Protein AF-A1BQL0-F1 (afdb_monomer_lite)

InterPro domains:
  IPR000819 Peptidase M17, leucyl aminopeptidase, C-terminal [PF00883] (5-73)
  IPR011356 Peptidase M17, leucine aminopeptidase/peptidase B [PTHR11963] (5-73)

pLDDT: mean 83.29, std 8.8, range [46.53, 93.38]

Structure (mmCIF, N/CA/C/O backbone):
data_AF-A1BQL0-F1
#
_entry.id   AF-A1BQL0-F1
#
loop_
_atom_site.group_PDB
_atom_site.id
_atom_site.type_symbol
_atom_site.label_atom_id
_atom_site.label_alt_id
_atom_site.label_comp_id
_atom_site.label_asym_id
_atom_site.label_entity_id
_atom_site.label_seq_id
_atom_site.pdbx_PDB_ins_code
_atom_site.Cartn_x
_atom_site.Cartn_y
_atom_site.Cartn_z
_atom_site.occupancy
_atom_site.B_iso_or_equiv
_atom_site.auth_seq_id
_atom_site.auth_comp_id
_atom_site.auth_asym_id
_atom_site.auth_atom_id
_atom_site.pdbx_PDB_model_num
ATOM 1 N N . ASN A 1 1 ? -3.416 -27.341 -8.380 1.00 46.53 1 ASN A N 1
ATOM 2 C CA . ASN A 1 1 ? -3.461 -25.917 -8.773 1.00 46.53 1 ASN A CA 1
ATOM 3 C C . ASN A 1 1 ? -4.487 -25.176 -7.941 1.00 46.53 1 ASN A C 1
ATOM 5 O O . ASN A 1 1 ? -5.674 -25.347 -8.180 1.00 46.53 1 ASN A O 1
ATOM 9 N N . ARG A 1 2 ? -4.058 -24.408 -6.931 1.00 55.31 2 ARG A N 1
ATOM 10 C CA . ARG A 1 2 ? -4.951 -23.458 -6.251 1.00 55.31 2 ARG A CA 1
ATOM 11 C C . ARG A 1 2 ? -5.030 -22.209 -7.121 1.00 55.31 2 ARG A C 1
ATOM 13 O O . ARG A 1 2 ? -4.039 -21.500 -7.239 1.00 55.31 2 ARG A O 1
ATOM 20 N N . VAL A 1 3 ? -6.178 -21.974 -7.745 1.00 69.31 3 VAL A N 1
ATOM 21 C CA . VAL A 1 3 ? -6.464 -20.685 -8.378 1.00 69.31 3 VAL A CA 1
ATOM 22 C C . VAL A 1 3 ? -6.897 -19.757 -7.252 1.00 69.31 3 VAL A C 1
ATOM 24 O O . VAL A 1 3 ? -7.973 -19.931 -6.683 1.00 69.31 3 VAL A O 1
ATOM 27 N N . LEU A 1 4 ? -6.010 -18.848 -6.855 1.00 77.81 4 LEU A N 1
ATOM 28 C CA . LEU A 1 4 ? -6.358 -17.793 -5.910 1.00 77.81 4 LEU A CA 1
ATOM 29 C C . LEU A 1 4 ? -7.196 -16.752 -6.648 1.00 77.81 4 LEU A C 1
ATOM 31 O O . LEU A 1 4 ? -6.887 -16.392 -7.781 1.00 77.81 4 LEU A O 1
ATOM 35 N N . THR A 1 5 ? -8.257 -16.280 -6.006 1.00 85.44 5 THR A N 1
ATOM 36 C CA . THR A 1 5 ? -9.134 -15.246 -6.567 1.00 85.44 5 THR A CA 1
ATOM 37 C C . THR A 1 5 ? -8.623 -13.839 -6.268 1.00 85.44 5 THR A C 1
ATOM 39 O O . THR A 1 5 ? -8.873 -12.927 -7.049 1.00 85.44 5 THR A O 1
ATOM 42 N N . LYS A 1 6 ? -7.902 -13.663 -5.153 1.00 87.00 6 LYS A N 1
ATOM 43 C CA . LYS A 1 6 ? -7.302 -12.407 -4.680 1.00 87.00 6 LYS A CA 1
ATOM 44 C C . LYS A 1 6 ? -5.996 -12.715 -3.947 1.00 87.00 6 LYS A C 1
ATOM 46 O O . LYS A 1 6 ? -5.878 -13.769 -3.320 1.00 87.00 6 LYS A O 1
ATOM 51 N N . VAL A 1 7 ? -5.033 -11.800 -4.021 1.00 88.62 7 VAL A N 1
ATOM 52 C CA . VAL A 1 7 ? -3.738 -11.887 -3.329 1.00 88.62 7 VAL A CA 1
ATOM 53 C C . VAL A 1 7 ? -3.511 -10.577 -2.581 1.00 88.62 7 VAL A C 1
ATOM 55 O O . VAL A 1 7 ? -3.746 -9.509 -3.142 1.00 88.62 7 VAL A O 1
ATOM 58 N N . ILE A 1 8 ? -3.086 -10.670 -1.321 1.00 87.56 8 ILE A N 1
ATOM 59 C CA . ILE A 1 8 ? -2.746 -9.527 -0.469 1.00 87.56 8 ILE A CA 1
ATOM 60 C C . ILE A 1 8 ? -1.346 -9.786 0.088 1.00 87.56 8 ILE A C 1
ATOM 62 O O . ILE A 1 8 ? -1.098 -10.862 0.631 1.00 87.56 8 ILE A O 1
ATOM 66 N N . ASP A 1 9 ? -0.458 -8.809 -0.067 1.00 88.25 9 ASP A N 1
ATOM 67 C CA . ASP A 1 9 ? 0.904 -8.816 0.468 1.00 88.25 9 ASP A CA 1
ATOM 68 C C . ASP A 1 9 ? 1.049 -7.712 1.526 1.00 88.25 9 ASP A C 1
ATOM 70 O O . ASP A 1 9 ? 0.523 -6.611 1.349 1.00 88.25 9 ASP A O 1
ATOM 74 N N . LEU A 1 10 ? 1.720 -8.019 2.640 1.00 86.06 10 LEU A N 1
ATOM 75 C CA . LEU A 1 10 ? 2.000 -7.071 3.721 1.00 86.06 10 LEU A CA 1
ATOM 76 C C . LEU A 1 10 ? 3.511 -7.018 3.942 1.00 86.06 10 LEU A C 1
ATOM 78 O O . LEU A 1 10 ? 4.108 -7.988 4.407 1.00 86.06 10 LEU A O 1
ATOM 82 N N . ALA A 1 11 ? 4.114 -5.865 3.664 1.00 83.62 11 ALA A N 1
ATOM 83 C CA . ALA A 1 11 ? 5.554 -5.677 3.770 1.00 83.62 11 ALA A CA 1
ATOM 84 C C . ALA A 1 11 ? 5.911 -4.301 4.346 1.00 83.62 11 ALA A C 1
ATOM 86 O O . ALA A 1 11 ? 5.317 -3.279 4.000 1.00 83.62 11 ALA A O 1
ATOM 87 N N . THR A 1 12 ? 6.959 -4.247 5.170 1.00 83.81 12 THR A N 1
ATOM 88 C CA . THR A 1 12 ? 7.611 -2.998 5.599 1.00 83.81 12 THR A CA 1
ATOM 89 C C . THR A 1 12 ? 8.593 -2.528 4.523 1.00 83.81 12 THR A C 1
ATOM 91 O O . THR A 1 12 ? 9.803 -2.483 4.743 1.00 83.81 12 THR A O 1
ATOM 94 N N . LEU A 1 13 ? 8.074 -2.282 3.318 1.00 76.88 13 LEU A N 1
ATOM 95 C CA . LEU A 1 13 ? 8.877 -2.245 2.094 1.00 76.88 13 LEU A CA 1
ATOM 96 C C . LEU A 1 13 ? 9.715 -0.969 1.936 1.00 76.88 13 LEU A C 1
ATOM 98 O O . LEU A 1 13 ? 10.843 -1.034 1.458 1.00 76.88 13 LEU A O 1
ATOM 102 N N . THR A 1 14 ? 9.182 0.197 2.316 1.00 78.38 14 THR A N 1
ATOM 103 C CA . THR A 1 14 ? 9.863 1.480 2.088 1.00 78.38 14 THR A CA 1
ATOM 104 C C . THR A 1 14 ? 9.744 2.426 3.277 1.00 78.38 14 THR A C 1
ATOM 106 O O . THR A 1 14 ? 8.684 2.563 3.889 1.00 78.38 14 THR A O 1
ATOM 109 N N . GLY A 1 15 ? 10.820 3.171 3.551 1.00 72.56 15 GLY A N 1
ATOM 110 C CA . GLY A 1 15 ? 10.761 4.328 4.451 1.00 72.56 15 GLY A CA 1
ATOM 111 C C . GLY A 1 15 ? 9.923 5.481 3.879 1.00 72.56 15 GLY A C 1
ATOM 112 O O . GLY A 1 15 ? 9.393 6.289 4.636 1.00 72.56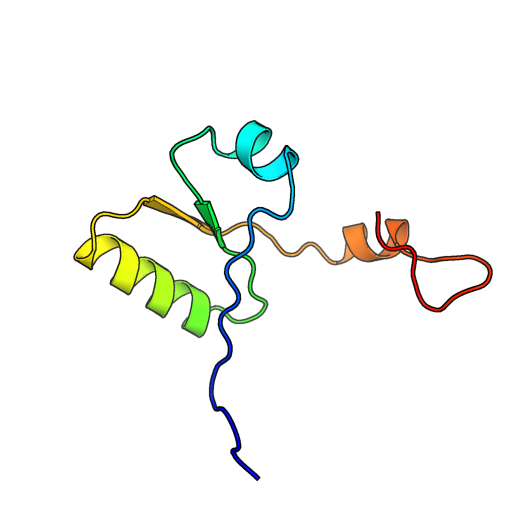 15 GLY A O 1
ATOM 113 N N . ALA A 1 16 ? 9.736 5.527 2.554 1.00 78.81 16 ALA A N 1
ATOM 114 C CA . ALA A 1 16 ? 8.921 6.534 1.876 1.00 78.81 16 ALA A CA 1
ATOM 115 C C . ALA A 1 16 ? 7.446 6.498 2.314 1.00 78.81 16 ALA A C 1
ATOM 117 O O . ALA A 1 16 ? 6.832 7.552 2.462 1.00 78.81 16 ALA A O 1
ATOM 118 N N . CYS A 1 17 ? 6.894 5.313 2.606 1.00 75.75 17 CYS A N 1
ATOM 119 C CA . CYS A 1 17 ? 5.538 5.200 3.150 1.00 75.75 17 CYS A CA 1
ATOM 120 C C . CYS A 1 17 ? 5.392 5.905 4.508 1.00 75.75 17 CYS A C 1
ATOM 122 O O . CYS A 1 17 ? 4.386 6.569 4.738 1.00 75.75 17 CYS A O 1
ATOM 124 N N . ILE A 1 18 ? 6.411 5.839 5.373 1.00 79.19 18 ILE A N 1
ATOM 125 C CA . ILE A 1 18 ? 6.406 6.541 6.667 1.00 79.19 18 ILE A CA 1
ATOM 126 C C . ILE A 1 18 ? 6.495 8.057 6.459 1.00 79.19 18 ILE A C 1
ATOM 128 O O . ILE A 1 18 ? 5.836 8.811 7.169 1.00 79.19 18 ILE A O 1
ATOM 132 N N . VAL A 1 19 ? 7.278 8.519 5.480 1.00 82.94 19 VAL A N 1
ATOM 133 C CA . VAL A 1 19 ? 7.365 9.952 5.147 1.00 82.94 19 VAL A CA 1
ATOM 134 C C . VAL A 1 19 ? 6.021 10.483 4.638 1.00 82.94 19 VAL A C 1
ATOM 136 O O . VAL A 1 19 ? 5.625 11.584 5.010 1.00 82.94 19 VAL A O 1
ATOM 139 N N . ALA A 1 20 ? 5.310 9.707 3.816 1.00 80.44 20 ALA A N 1
ATOM 140 C CA . ALA A 1 20 ? 4.045 10.121 3.215 1.00 80.44 20 ALA A CA 1
ATOM 141 C C . ALA A 1 20 ? 2.848 10.049 4.181 1.00 80.44 20 ALA A C 1
ATOM 143 O O . ALA A 1 20 ? 2.011 10.948 4.185 1.00 80.44 20 ALA A O 1
ATOM 144 N N . LEU A 1 21 ? 2.748 8.981 4.978 1.00 85.69 21 LEU A N 1
ATOM 145 C CA . LEU A 1 21 ? 1.553 8.661 5.773 1.00 85.69 21 LEU A CA 1
ATOM 146 C C . LEU A 1 21 ? 1.787 8.725 7.292 1.00 85.69 21 LEU A C 1
ATOM 148 O O . LEU A 1 21 ? 0.851 8.585 8.084 1.00 85.69 21 LEU A O 1
ATOM 152 N N . GLY A 1 22 ? 3.024 8.969 7.720 1.00 85.75 22 GLY A N 1
ATOM 153 C CA . GLY A 1 22 ? 3.416 8.907 9.122 1.00 85.75 22 GLY A CA 1
ATOM 154 C C . GLY A 1 22 ? 3.533 7.467 9.645 1.00 85.75 22 GLY A C 1
ATOM 155 O O . GLY A 1 22 ? 3.388 6.498 8.904 1.00 85.75 22 GLY A O 1
ATOM 156 N N . PRO A 1 23 ? 3.800 7.295 10.949 1.00 84.81 23 PRO A N 1
ATOM 157 C CA . PRO A 1 23 ? 4.073 5.984 11.543 1.00 84.81 23 PRO A CA 1
ATOM 158 C C . PRO A 1 23 ? 2.817 5.144 11.827 1.00 84.81 23 PRO A C 1
ATOM 160 O O . PRO A 1 23 ? 2.934 4.014 12.289 1.00 84.81 23 PRO A O 1
ATOM 163 N N . SER A 1 24 ? 1.619 5.699 11.632 1.00 85.12 24 SER A N 1
ATOM 164 C CA . SER A 1 24 ? 0.366 5.106 12.125 1.00 85.12 24 SER A CA 1
ATOM 165 C C . SER A 1 24 ? -0.649 4.784 11.034 1.00 85.12 24 SER A C 1
ATOM 167 O O . SER A 1 24 ? -1.737 4.325 11.371 1.00 85.12 24 SER A O 1
ATOM 169 N N . ILE A 1 25 ? -0.338 5.056 9.765 1.00 86.94 25 ILE A N 1
ATOM 170 C CA . ILE A 1 25 ? -1.220 4.787 8.627 1.00 86.94 25 ILE A CA 1
ATOM 171 C C . ILE A 1 25 ? -0.425 3.983 7.599 1.00 86.94 25 ILE A C 1
ATOM 173 O O . ILE A 1 25 ? 0.630 4.422 7.144 1.00 86.94 25 ILE A O 1
ATOM 177 N N . ALA A 1 26 ? -0.926 2.806 7.234 1.00 88.56 26 ALA A N 1
ATOM 178 C CA . ALA A 1 26 ? -0.312 1.970 6.210 1.00 88.56 26 ALA A CA 1
ATOM 179 C C . ALA A 1 26 ? -0.826 2.336 4.806 1.00 88.56 26 ALA A C 1
ATOM 181 O O . ALA A 1 26 ? -1.991 2.690 4.624 1.00 88.56 26 ALA A O 1
ATOM 182 N N . GLY A 1 27 ? 0.044 2.248 3.800 1.00 90.56 27 GLY A N 1
ATOM 183 C CA . GLY A 1 27 ? -0.320 2.485 2.402 1.00 90.56 27 GLY A CA 1
ATOM 184 C C . GLY A 1 27 ? -0.881 1.228 1.740 1.00 90.56 27 GLY A C 1
ATOM 185 O O . GLY A 1 27 ? -0.280 0.162 1.842 1.00 90.56 27 GLY A O 1
ATOM 186 N N . ILE A 1 28 ? -2.002 1.352 1.029 1.00 90.88 28 ILE A N 1
ATOM 187 C CA . ILE A 1 28 ? -2.555 0.298 0.167 1.00 90.88 28 ILE A CA 1
ATOM 188 C C . ILE A 1 28 ? -2.273 0.661 -1.286 1.00 90.88 28 ILE A C 1
ATOM 190 O O . ILE A 1 28 ? -2.687 1.723 -1.752 1.00 90.88 28 ILE A O 1
ATOM 194 N N . PHE A 1 29 ? -1.647 -0.256 -2.018 1.00 91.06 29 PHE A N 1
ATOM 195 C CA . PHE A 1 29 ? -1.411 -0.145 -3.454 1.00 91.06 29 PHE A CA 1
ATOM 196 C C . PHE A 1 29 ? -2.112 -1.307 -4.147 1.00 91.06 29 PHE A C 1
ATOM 198 O O . PHE A 1 29 ? -1.904 -2.467 -3.795 1.00 91.06 29 PHE A O 1
ATOM 205 N N . THR A 1 30 ? -2.985 -1.010 -5.105 1.00 91.50 30 THR A N 1
ATOM 206 C CA . THR A 1 30 ? -3.654 -2.047 -5.891 1.00 91.50 30 THR A CA 1
ATOM 207 C C . THR A 1 30 ? -4.176 -1.487 -7.214 1.00 91.50 30 THR A C 1
ATOM 209 O O . THR A 1 30 ? -4.716 -0.372 -7.227 1.00 91.50 30 THR A O 1
ATOM 212 N N . PRO A 1 31 ? -4.079 -2.260 -8.315 1.00 89.44 31 PRO A N 1
ATOM 213 C CA . PRO A 1 31 ? -4.720 -1.914 -9.579 1.00 89.44 31 PRO A CA 1
ATOM 214 C C . PRO A 1 31 ? -6.241 -2.164 -9.562 1.00 89.44 31 PRO A C 1
ATOM 216 O O . PRO A 1 31 ? -6.928 -1.783 -10.504 1.00 89.44 31 PRO A O 1
ATOM 219 N N . SER A 1 32 ? -6.789 -2.816 -8.525 1.00 90.94 32 SER A N 1
ATOM 220 C CA . SER A 1 32 ? -8.217 -3.147 -8.423 1.00 90.94 32 SER A CA 1
ATOM 221 C C . SER A 1 32 ? -8.940 -2.249 -7.419 1.00 90.94 32 SER A C 1
ATOM 223 O O . SER A 1 32 ? -8.688 -2.305 -6.214 1.00 90.94 32 SER A O 1
ATOM 225 N N . ASP A 1 33 ? -9.905 -1.470 -7.907 1.00 90.94 33 ASP A N 1
ATOM 226 C CA . ASP A 1 33 ? -10.765 -0.631 -7.064 1.00 90.94 33 ASP A CA 1
ATOM 227 C C . ASP A 1 33 ? -11.625 -1.446 -6.093 1.00 90.94 33 ASP A C 1
ATOM 229 O O . ASP A 1 33 ? -11.855 -1.020 -4.961 1.00 90.94 33 ASP A O 1
ATOM 233 N N . ASP A 1 34 ? -12.093 -2.619 -6.516 1.00 93.00 34 ASP A N 1
ATOM 234 C CA . ASP A 1 34 ? -12.943 -3.472 -5.685 1.00 93.00 34 ASP A CA 1
ATOM 235 C C . ASP A 1 34 ? -12.152 -4.069 -4.521 1.00 93.00 34 ASP A C 1
ATOM 237 O O . ASP A 1 34 ? -12.613 -4.036 -3.380 1.00 93.00 34 ASP A O 1
ATOM 241 N N . LEU A 1 35 ? -10.916 -4.520 -4.776 1.00 91.19 35 LEU A N 1
ATOM 242 C CA . LEU A 1 35 ? -10.034 -4.990 -3.710 1.00 91.19 35 LEU A CA 1
ATOM 243 C C . LEU A 1 35 ? -9.680 -3.856 -2.738 1.00 91.19 35 LEU A C 1
ATOM 245 O O . LEU A 1 35 ? -9.676 -4.074 -1.530 1.00 91.19 35 LEU A O 1
ATOM 249 N N . ALA A 1 36 ? -9.445 -2.637 -3.239 1.00 91.81 36 ALA A N 1
ATOM 250 C CA . ALA A 1 36 ? -9.201 -1.481 -2.379 1.00 91.81 36 ALA A CA 1
ATOM 251 C C . ALA A 1 36 ? -10.388 -1.201 -1.443 1.00 91.81 36 ALA A C 1
ATOM 253 O O . ALA A 1 36 ? -10.188 -0.980 -0.250 1.00 91.81 36 ALA A O 1
ATOM 254 N N . LYS A 1 37 ? -11.621 -1.237 -1.966 1.00 92.75 37 LYS A N 1
ATOM 255 C CA . LYS A 1 37 ? -12.839 -1.026 -1.166 1.00 92.75 37 LYS A CA 1
ATOM 256 C C . LYS A 1 37 ? -13.008 -2.092 -0.091 1.00 92.75 37 LYS A C 1
ATOM 258 O O . LYS A 1 37 ? -13.356 -1.754 1.033 1.00 92.75 37 LYS A O 1
ATOM 263 N N . GLU A 1 38 ? -12.759 -3.356 -0.420 1.00 93.25 38 GLU A N 1
ATOM 264 C CA . GLU A 1 38 ? -12.865 -4.451 0.549 1.00 93.25 38 GLU A CA 1
ATOM 265 C C . GLU A 1 38 ? -11.855 -4.312 1.690 1.00 93.25 38 GLU A C 1
ATOM 267 O O . GLU A 1 38 ? -12.222 -4.490 2.851 1.00 93.25 38 GLU A O 1
ATOM 272 N N . VAL A 1 39 ? -10.607 -3.944 1.381 1.00 90.81 39 VAL A N 1
ATOM 273 C CA . VAL A 1 39 ? -9.576 -3.734 2.408 1.00 90.81 39 VAL A CA 1
ATOM 274 C C . VAL A 1 39 ? -9.904 -2.515 3.275 1.00 90.81 39 VAL A C 1
ATOM 276 O O . VAL A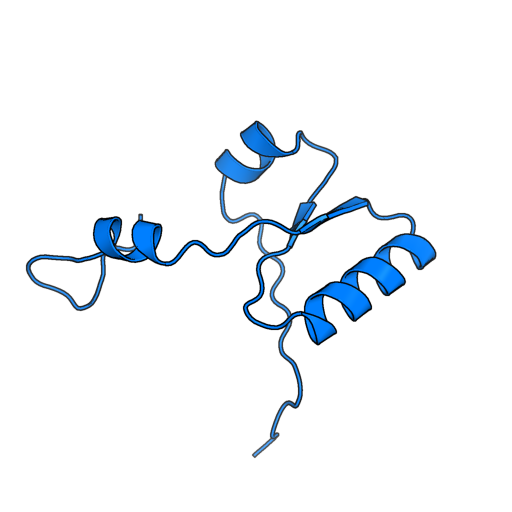 1 39 ? -9.790 -2.601 4.494 1.00 90.81 39 VAL A O 1
ATOM 279 N N . LEU A 1 40 ? -10.375 -1.411 2.685 1.00 91.19 40 LEU A N 1
ATOM 280 C CA . LEU A 1 40 ? -10.797 -0.230 3.450 1.00 91.19 40 LEU A CA 1
ATOM 281 C C . LEU A 1 40 ? -12.032 -0.512 4.324 1.00 91.19 40 LEU A C 1
ATOM 283 O O . LEU A 1 40 ? -12.115 -0.064 5.460 1.00 91.19 40 LEU A O 1
ATOM 287 N N . ALA A 1 41 ? -12.988 -1.304 3.841 1.00 92.81 41 ALA A N 1
ATOM 288 C CA . ALA A 1 41 ? -14.115 -1.728 4.669 1.00 92.81 41 ALA A CA 1
ATOM 289 C C . ALA A 1 41 ? -13.651 -2.611 5.841 1.00 92.81 41 ALA A C 1
ATOM 291 O O . ALA A 1 41 ? -14.135 -2.457 6.961 1.00 92.81 41 ALA A O 1
ATOM 292 N N . ALA A 1 42 ? -12.690 -3.510 5.604 1.00 90.56 42 ALA A N 1
ATOM 293 C CA . ALA A 1 42 ? -12.097 -4.323 6.660 1.00 90.56 42 ALA A CA 1
ATOM 294 C C . ALA A 1 42 ? -11.337 -3.469 7.688 1.00 90.56 42 ALA A C 1
ATOM 296 O O . ALA A 1 42 ? -11.411 -3.762 8.882 1.00 90.56 42 ALA A O 1
ATOM 297 N N . SER A 1 43 ? -10.673 -2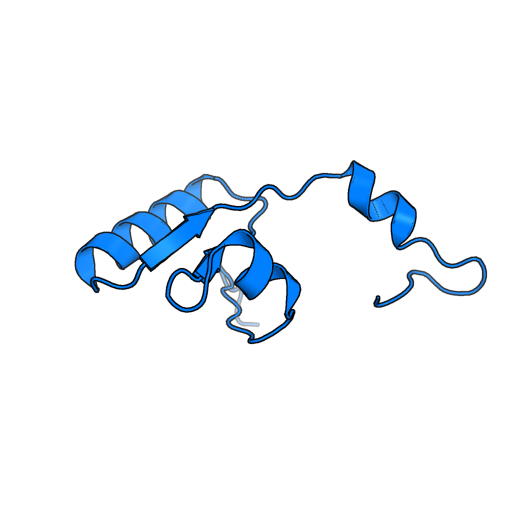.395 7.251 1.00 90.12 43 SER A N 1
ATOM 298 C CA . SER A 1 43 ? -9.944 -1.495 8.143 1.00 90.12 43 SER A CA 1
ATOM 299 C C . SER A 1 43 ? -10.852 -0.716 9.091 1.00 90.12 43 SER A C 1
ATOM 301 O O . SER A 1 43 ? -10.529 -0.567 10.266 1.00 90.12 43 SER A O 1
ATOM 303 N N . GLU A 1 44 ? -12.031 -0.296 8.626 1.00 90.25 44 GLU A N 1
ATOM 304 C CA . GLU A 1 44 ? -13.038 0.339 9.492 1.00 90.25 44 GLU A CA 1
ATOM 305 C C . GLU A 1 44 ? -13.546 -0.615 10.588 1.00 90.25 44 GLU A C 1
ATOM 307 O O . GLU A 1 44 ? -13.872 -0.186 11.693 1.00 90.25 44 GLU A O 1
ATOM 312 N N . ILE A 1 45 ? -13.586 -1.923 10.306 1.00 93.38 45 ILE A N 1
ATOM 313 C CA . ILE A 1 45 ? -14.012 -2.945 11.273 1.00 93.38 45 ILE A CA 1
ATOM 314 C C . ILE A 1 45 ? -12.885 -3.274 12.261 1.00 93.38 45 ILE A C 1
ATOM 316 O O . ILE A 1 45 ? -13.148 -3.430 13.454 1.00 93.38 45 ILE A O 1
ATOM 320 N N . SER A 1 46 ? -11.642 -3.406 11.785 1.00 90.25 46 SER A N 1
ATOM 321 C CA . SER A 1 46 ? -10.492 -3.738 12.639 1.00 90.25 46 SER A CA 1
ATOM 322 C C . SER A 1 46 ? -9.980 -2.544 13.451 1.00 90.25 46 SER A C 1
ATOM 324 O O . SER A 1 46 ? -9.320 -2.739 14.473 1.00 90.25 46 SER A O 1
ATOM 326 N N . GLY A 1 47 ? -10.285 -1.317 13.018 1.00 87.31 47 GLY A N 1
ATOM 327 C CA . GLY A 1 47 ? -9.772 -0.074 13.595 1.00 87.31 47 GLY A CA 1
ATOM 328 C C . GLY A 1 47 ? -8.339 0.261 13.164 1.00 87.31 47 GLY A C 1
ATOM 329 O O . GLY A 1 47 ? -7.754 1.227 13.663 1.00 87.31 47 GLY A O 1
ATOM 330 N N . GLU A 1 48 ? -7.760 -0.519 12.252 1.00 87.44 48 GLU A N 1
ATOM 331 C CA . GLU A 1 48 ? -6.448 -0.241 11.673 1.00 87.44 48 GLU A CA 1
ATOM 332 C C . GLU A 1 48 ? -6.556 0.868 10.625 1.00 87.44 48 GLU A C 1
ATOM 334 O O . GLU A 1 48 ? -7.528 0.953 9.882 1.00 87.44 48 GLU A O 1
ATOM 339 N N . LYS A 1 49 ? -5.559 1.750 10.549 1.00 87.94 49 LYS A N 1
ATOM 340 C CA . LYS A 1 49 ? -5.607 2.885 9.624 1.00 87.94 49 LYS A CA 1
ATOM 341 C C . LYS A 1 49 ? -4.859 2.554 8.347 1.00 87.94 49 LYS A C 1
ATOM 343 O O . LYS A 1 49 ? -3.643 2.358 8.366 1.00 87.94 49 LYS A O 1
ATOM 34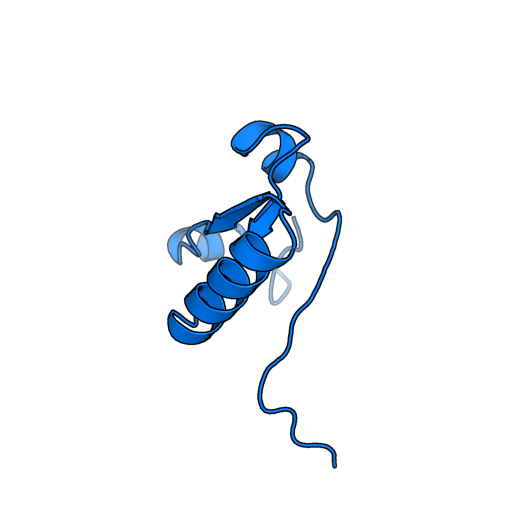8 N N . PHE A 1 50 ? -5.577 2.594 7.236 1.00 90.62 50 PHE A N 1
ATOM 349 C CA . PHE A 1 50 ? -4.998 2.447 5.914 1.00 90.62 50 PHE A CA 1
ATOM 350 C C . PHE A 1 50 ? -5.377 3.613 5.010 1.00 90.62 50 PHE A C 1
ATOM 352 O O . PHE A 1 50 ? -6.434 4.224 5.162 1.00 90.62 50 PHE A O 1
ATOM 359 N N . TRP A 1 51 ? -4.513 3.908 4.044 1.00 90.06 51 TRP A N 1
ATOM 360 C CA . TRP A 1 51 ? -4.772 4.906 3.018 1.00 90.06 51 TRP A CA 1
ATOM 361 C C . TRP A 1 51 ? -4.406 4.365 1.643 1.00 90.06 51 TRP A C 1
ATOM 363 O O . TRP A 1 51 ? -3.318 3.822 1.447 1.00 90.06 51 TRP A O 1
ATOM 373 N N . ARG A 1 52 ? -5.311 4.512 0.671 1.00 90.75 52 ARG A N 1
ATOM 374 C CA . ARG A 1 52 ? -5.042 4.083 -0.702 1.00 90.75 52 ARG A CA 1
ATOM 375 C C . ARG A 1 52 ? -4.093 5.065 -1.381 1.00 90.75 52 ARG A C 1
ATOM 377 O O . ARG A 1 52 ? -4.389 6.253 -1.482 1.00 90.75 52 ARG A O 1
ATOM 384 N N . MET A 1 53 ? -2.991 4.540 -1.896 1.00 91.31 53 MET A N 1
ATOM 385 C CA . MET A 1 53 ? -1.990 5.283 -2.649 1.00 91.31 53 MET A CA 1
ATOM 386 C C . MET A 1 53 ? -2.135 5.011 -4.155 1.00 91.31 53 MET A C 1
ATOM 388 O O . MET A 1 53 ? -2.543 3.911 -4.545 1.00 91.31 53 MET A O 1
ATOM 392 N N . PRO A 1 54 ? -1.830 5.997 -5.018 1.00 87.56 54 PRO A N 1
ATOM 393 C CA . PRO A 1 54 ? -1.896 5.815 -6.462 1.00 87.56 54 PRO A CA 1
ATOM 394 C C . PRO A 1 54 ? -0.783 4.881 -6.957 1.00 87.56 54 PRO A C 1
ATOM 396 O O . PRO A 1 54 ? 0.352 4.944 -6.487 1.00 87.56 54 PRO A O 1
ATOM 399 N N . MET A 1 55 ? -1.114 4.038 -7.937 1.00 84.56 55 MET A N 1
ATOM 400 C CA . MET A 1 55 ? -0.140 3.316 -8.759 1.00 84.56 55 MET A CA 1
ATOM 401 C C . MET A 1 55 ? -0.015 4.065 -10.079 1.00 84.56 55 MET A C 1
ATOM 403 O O . MET A 1 55 ? -0.753 3.810 -11.021 1.00 84.56 55 MET A O 1
ATOM 407 N N . GLU A 1 56 ? 0.847 5.071 -10.081 1.00 85.38 56 GLU A N 1
ATOM 408 C CA . GLU A 1 56 ? 1.037 5.954 -11.222 1.00 85.38 56 GLU A CA 1
ATOM 409 C C . GLU A 1 56 ? 1.994 5.309 -12.238 1.00 85.38 56 GLU A C 1
ATOM 411 O O . GLU A 1 56 ? 3.155 5.036 -11.921 1.00 85.38 56 GLU A O 1
ATOM 416 N N . ASP A 1 57 ? 1.510 5.074 -13.462 1.00 80.94 57 ASP A N 1
ATOM 417 C CA . ASP A 1 57 ? 2.252 4.365 -14.515 1.00 80.94 57 ASP A CA 1
ATOM 418 C C . ASP A 1 57 ? 3.538 5.096 -14.920 1.00 80.94 57 ASP A C 1
ATOM 420 O O . ASP A 1 57 ? 4.528 4.460 -15.289 1.00 80.94 57 ASP A O 1
ATOM 424 N N . SER A 1 58 ? 3.573 6.428 -14.808 1.00 79.19 58 SER A N 1
ATOM 425 C CA . SER A 1 58 ? 4.781 7.201 -15.124 1.00 79.19 58 SER A CA 1
ATOM 426 C C . SER A 1 58 ? 5.970 6.882 -14.204 1.00 79.19 58 SER A C 1
ATOM 428 O O . SER A 1 58 ? 7.119 7.017 -14.629 1.00 79.19 58 SER A O 1
ATOM 430 N N . TYR A 1 59 ? 5.744 6.354 -12.993 1.00 78.88 59 TYR A N 1
ATOM 431 C CA . TYR A 1 59 ? 6.827 5.880 -12.114 1.00 78.88 59 TYR A CA 1
ATOM 432 C C . TYR A 1 59 ? 7.486 4.590 -12.617 1.00 78.88 59 TYR A C 1
ATOM 434 O O . TYR A 1 59 ? 8.607 4.262 -12.221 1.00 78.88 59 TYR A O 1
ATOM 442 N N . TRP A 1 60 ? 6.841 3.864 -13.531 1.00 75.06 60 TRP A N 1
ATOM 443 C CA . TRP A 1 60 ? 7.445 2.688 -14.150 1.00 75.06 60 TRP A CA 1
ATOM 444 C C . TRP A 1 60 ? 8.642 3.050 -15.031 1.00 75.06 60 TRP A C 1
ATOM 446 O O . TRP A 1 60 ? 9.601 2.286 -15.139 1.00 75.06 60 TRP A O 1
ATOM 456 N N . GLU A 1 61 ? 8.633 4.239 -15.635 1.00 76.69 61 GLU A N 1
ATOM 457 C CA . GLU A 1 61 ? 9.719 4.663 -16.517 1.00 76.69 61 GLU A CA 1
ATOM 458 C C . GLU A 1 61 ? 11.046 4.822 -15.779 1.00 76.69 61 GLU A C 1
ATOM 460 O O . GLU A 1 61 ? 12.091 4.488 -16.339 1.00 76.69 61 GLU A O 1
ATOM 465 N N . SER A 1 62 ? 11.008 5.240 -14.510 1.00 73.69 62 SER A N 1
ATOM 466 C CA . SER A 1 62 ? 12.202 5.325 -13.663 1.00 73.69 62 SER A CA 1
ATOM 467 C C . SER A 1 62 ? 12.778 3.966 -13.262 1.00 73.69 62 SER A C 1
ATOM 469 O O . SER A 1 62 ? 13.933 3.908 -12.857 1.00 73.69 62 SER A O 1
ATOM 471 N N . MET A 1 63 ? 12.021 2.874 -13.416 1.00 75.81 63 MET A N 1
ATOM 472 C CA . MET A 1 63 ? 12.474 1.516 -13.088 1.00 75.81 63 MET A CA 1
ATOM 473 C C . MET A 1 63 ? 13.051 0.761 -14.298 1.00 75.81 63 MET A C 1
ATOM 475 O O . MET A 1 63 ? 13.428 -0.405 -14.173 1.00 75.81 63 MET A O 1
ATOM 479 N N . LYS A 1 64 ? 13.163 1.389 -15.479 1.00 78.06 64 LYS A N 1
ATOM 480 C CA . LYS A 1 64 ? 13.773 0.760 -16.665 1.00 78.06 64 LYS A CA 1
ATOM 481 C C . LYS A 1 64 ? 15.294 0.642 -16.492 1.00 78.06 64 LYS A C 1
ATOM 483 O O . LYS A 1 64 ? 15.980 1.633 -16.257 1.00 78.06 64 LYS A O 1
ATOM 488 N N . SER A 1 65 ? 15.834 -0.567 -16.656 1.00 76.06 65 SER A N 1
ATOM 489 C CA . SER A 1 65 ? 17.283 -0.813 -16.693 1.00 76.06 65 SER A CA 1
ATOM 490 C C . SER A 1 65 ? 17.785 -0.838 -18.138 1.00 76.06 65 SER A C 1
ATOM 492 O O . SER A 1 65 ? 17.072 -1.240 -19.051 1.00 76.06 65 SER A O 1
ATOM 494 N N . SER A 1 66 ? 19.030 -0.417 -18.362 1.00 73.44 66 SER A N 1
ATOM 495 C CA . SER A 1 66 ? 19.680 -0.482 -19.680 1.00 73.44 66 SER A CA 1
ATOM 496 C C . SER A 1 66 ? 20.198 -1.880 -20.035 1.00 73.44 66 SER A C 1
ATOM 498 O O . SER A 1 66 ? 20.572 -2.116 -21.182 1.00 73.44 66 SER A O 1
ATOM 500 N N . VAL A 1 67 ? 20.246 -2.794 -19.059 1.00 78.62 67 VAL A N 1
ATOM 501 C CA . VAL A 1 67 ? 20.843 -4.134 -19.205 1.00 78.62 67 VAL A CA 1
ATOM 502 C C . VAL A 1 67 ? 19.888 -5.256 -18.773 1.00 78.62 67 VAL A C 1
ATOM 504 O O . VAL A 1 67 ? 19.981 -6.358 -19.303 1.00 78.62 67 VAL A O 1
ATOM 507 N N . ALA A 1 68 ? 18.976 -4.993 -17.833 1.00 76.50 68 ALA A N 1
ATOM 508 C CA . ALA A 1 68 ? 18.021 -5.969 -17.294 1.00 76.50 68 ALA A CA 1
ATOM 509 C C . ALA A 1 68 ? 16.564 -5.543 -17.552 1.00 76.50 68 ALA A C 1
ATOM 511 O O . ALA A 1 68 ? 16.315 -4.413 -17.964 1.00 76.50 68 ALA A O 1
ATOM 512 N N . ASP A 1 69 ? 15.599 -6.421 -17.261 1.00 74.56 69 ASP A N 1
ATOM 513 C CA . ASP A 1 69 ? 14.170 -6.124 -17.458 1.00 74.56 69 ASP A CA 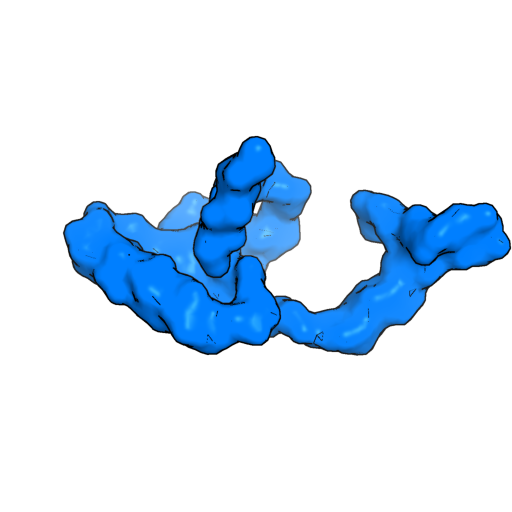1
ATOM 514 C C . ASP A 1 69 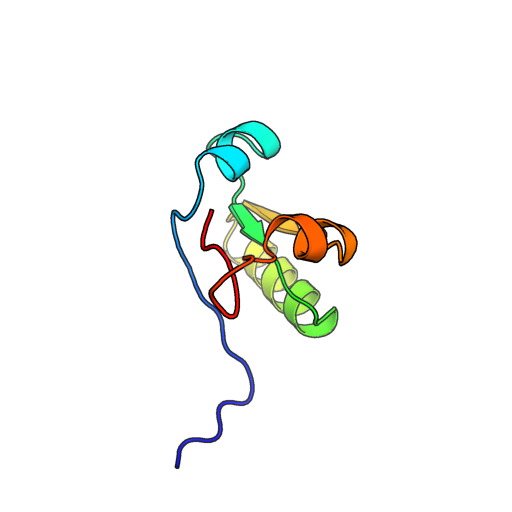? 13.680 -4.947 -16.593 1.00 74.56 69 ASP A C 1
ATOM 516 O O . ASP A 1 69 ? 12.825 -4.175 -17.022 1.00 74.56 69 ASP A O 1
ATOM 520 N N . MET A 1 70 ? 14.232 -4.781 -15.384 1.00 79.62 70 MET A N 1
ATOM 521 C CA . MET A 1 70 ? 13.957 -3.642 -14.499 1.00 79.62 70 MET A CA 1
ATOM 522 C C . MET A 1 70 ? 15.064 -3.438 -13.455 1.00 79.62 70 MET A C 1
ATOM 524 O O . MET A 1 70 ? 15.847 -4.348 -13.172 1.00 79.62 70 MET A O 1
ATOM 528 N N . VAL A 1 71 ? 15.114 -2.237 -12.879 1.00 74.06 71 VAL A N 1
ATOM 529 C CA . VAL A 1 71 ? 15.854 -1.905 -11.651 1.00 74.06 71 VAL A CA 1
ATOM 530 C C . VAL A 1 71 ? 14.908 -2.067 -10.457 1.00 74.06 71 VAL A C 1
ATOM 532 O O . VAL A 1 71 ? 13.714 -1.810 -10.569 1.00 74.06 71 VAL A O 1
ATOM 535 N N . ASN A 1 72 ? 15.422 -2.515 -9.312 1.00 76.69 72 ASN A N 1
ATOM 536 C CA . ASN A 1 72 ? 14.633 -2.822 -8.113 1.00 76.69 72 ASN A CA 1
ATOM 537 C C . ASN A 1 72 ? 14.651 -1.709 -7.044 1.00 76.69 72 ASN A C 1
ATOM 539 O O . ASN A 1 72 ? 14.378 -1.981 -5.872 1.00 76.69 72 ASN A O 1
ATOM 543 N N . THR A 1 73 ? 15.048 -0.487 -7.401 1.00 61.59 73 THR A N 1
ATOM 544 C CA . THR A 1 73 ? 15.088 0.684 -6.510 1.00 61.59 73 THR A CA 1
ATOM 545 C C . THR A 1 73 ? 14.817 1.942 -7.309 1.00 61.59 73 THR A C 1
ATOM 547 O O . THR A 1 73 ? 15.415 2.059 -8.401 1.00 61.59 73 THR A O 1
#

Organism: Cucumis sativus (NCBI:txid3659)

Secondary structure (DSSP, 8-state):
----S---------HHHHHHH-TT-EEE--S-HHHHHHHHHHHHHHT--EEEPP--THHHHTT--SSSS----

Radius of gyration: 14.91 Å; chains: 1; bounding box: 35×36×33 Å

Sequence (73 aa):
NRVLTKVIDLATLTGACIVALGPSIAGIFTPSDDLAKEVLAASEISGEKFWRMPMEDSYWESMKSSVADMVNT

Foldseek 3Di:
DDDDPDDDDDDPQDPVQCVVPNPQEAEDEDPDPVVVVVVVVVCVVVVGHYDYDDPDVVVQVVQPDPVDRGHPD